Protein AF-A0AAW2RD88-F1 (afdb_monomer_lite)

Structure (mmCIF, N/CA/C/O backbone):
data_AF-A0AAW2RD88-F1
#
_entry.id   AF-A0AAW2RD88-F1
#
loop_
_atom_site.group_PDB
_atom_site.id
_atom_site.type_symbol
_atom_site.label_atom_id
_atom_site.label_alt_id
_atom_site.label_comp_id
_atom_site.label_asym_id
_atom_site.label_entity_id
_atom_site.label_seq_id
_atom_site.pdbx_PDB_ins_code
_atom_site.Cartn_x
_atom_site.Cartn_y
_atom_site.Cartn_z
_atom_site.occupancy
_atom_site.B_iso_or_equiv
_atom_site.auth_seq_id
_atom_site.auth_comp_id
_atom_site.auth_asym_id
_atom_site.auth_atom_id
_atom_site.pdbx_PDB_model_num
ATOM 1 N N . GLY A 1 1 ? -20.087 11.214 -9.729 1.00 54.16 1 GLY A N 1
ATOM 2 C CA . GLY A 1 1 ? -18.899 11.910 -9.202 1.00 54.16 1 GLY A CA 1
ATOM 3 C C . GLY A 1 1 ? -17.807 11.786 -10.234 1.00 54.16 1 GLY A C 1
ATOM 4 O O . GLY A 1 1 ? -17.793 10.780 -10.928 1.00 54.16 1 GLY A O 1
ATOM 5 N N . SER A 1 2 ? -16.971 12.803 -10.413 1.00 58.03 2 SER A N 1
ATOM 6 C CA . SER A 1 2 ? -15.808 12.705 -11.295 1.00 58.03 2 SER A CA 1
ATOM 7 C C . SER A 1 2 ? -14.801 11.726 -10.686 1.00 58.03 2 SER A C 1
ATOM 9 O O . SER A 1 2 ? -14.326 11.930 -9.571 1.00 58.03 2 SER A O 1
ATOM 11 N N . ASP A 1 3 ? -14.520 10.643 -11.404 1.00 67.69 3 ASP A N 1
ATOM 12 C CA . ASP A 1 3 ? -13.452 9.709 -11.067 1.00 67.69 3 ASP A CA 1
ATOM 13 C C . ASP A 1 3 ? -12.117 10.348 -11.479 1.00 67.69 3 ASP A C 1
ATOM 15 O O . ASP A 1 3 ? -11.911 10.644 -12.657 1.00 67.69 3 ASP A O 1
ATOM 19 N N . TYR A 1 4 ? -11.218 10.586 -10.522 1.00 83.56 4 TYR A N 1
ATOM 20 C CA . TYR A 1 4 ? -9.902 11.175 -10.781 1.00 83.56 4 TYR A CA 1
ATOM 21 C C . TYR A 1 4 ? -8.827 10.090 -10.778 1.00 83.56 4 TYR A C 1
ATOM 23 O O . TYR A 1 4 ? -8.760 9.274 -9.863 1.00 83.56 4 TYR A O 1
ATOM 31 N N . ALA A 1 5 ? -7.951 10.094 -11.778 1.00 91.31 5 ALA A N 1
ATOM 32 C CA . ALA A 1 5 ? -6.741 9.281 -11.771 1.00 91.31 5 ALA A CA 1
ATOM 33 C C . ALA A 1 5 ? -5.605 10.056 -11.091 1.00 91.31 5 ALA A C 1
ATOM 35 O O . ALA A 1 5 ? -5.348 11.211 -11.428 1.00 91.31 5 ALA A O 1
ATOM 36 N N . ILE A 1 6 ? -4.913 9.419 -10.150 1.00 93.25 6 ILE A N 1
ATOM 37 C CA . ILE A 1 6 ? -3.750 9.977 -9.459 1.00 93.25 6 ILE A CA 1
ATOM 38 C C . ILE A 1 6 ? -2.541 9.100 -9.817 1.00 93.25 6 ILE A C 1
ATOM 40 O O . ILE A 1 6 ? -2.297 8.097 -9.139 1.00 93.25 6 ILE A O 1
ATOM 44 N N . PRO A 1 7 ? -1.812 9.425 -10.900 1.00 94.81 7 PRO A N 1
ATOM 45 C CA . PRO A 1 7 ? -0.643 8.661 -11.313 1.00 94.81 7 PRO A CA 1
ATOM 46 C C . PRO A 1 7 ? 0.544 8.896 -10.370 1.00 94.81 7 PRO A C 1
ATOM 48 O O . PRO A 1 7 ? 0.722 9.994 -9.825 1.00 94.81 7 PRO A O 1
ATOM 51 N N . LYS A 1 8 ? 1.367 7.862 -10.184 1.00 94.38 8 LYS A N 1
ATOM 52 C CA . LYS A 1 8 ? 2.618 7.890 -9.419 1.00 94.38 8 LYS A CA 1
ATOM 53 C C . LYS A 1 8 ? 3.647 6.965 -10.063 1.00 94.38 8 LYS A C 1
ATOM 55 O O . LYS A 1 8 ? 3.311 5.850 -10.440 1.00 94.38 8 LYS A O 1
ATOM 60 N N . GLU A 1 9 ? 4.899 7.403 -10.080 1.00 97.06 9 GLU A N 1
ATOM 61 C CA . GLU A 1 9 ? 6.051 6.537 -10.337 1.00 97.06 9 GLU A CA 1
ATOM 62 C C . GLU A 1 9 ? 6.633 6.102 -8.994 1.00 97.06 9 GLU A C 1
ATOM 64 O O . GLU A 1 9 ? 6.996 6.954 -8.179 1.00 97.06 9 GLU A O 1
ATOM 69 N N . LEU A 1 10 ? 6.693 4.796 -8.735 1.00 96.25 10 LEU A N 1
ATOM 70 C CA . LEU A 1 10 ? 7.210 4.256 -7.477 1.00 96.25 10 LEU A CA 1
ATOM 71 C C . LEU A 1 10 ? 8.235 3.152 -7.716 1.00 96.25 10 LEU A C 1
ATOM 73 O O . LEU A 1 10 ? 8.030 2.268 -8.545 1.00 96.25 10 LEU A O 1
ATOM 77 N N . SER A 1 11 ? 9.307 3.171 -6.924 1.00 96.81 11 SER A N 1
ATOM 78 C CA . SER A 1 11 ? 10.125 1.980 -6.696 1.00 96.81 11 SER A CA 1
ATOM 79 C C . SER A 1 11 ? 9.356 0.965 -5.846 1.00 96.81 11 SER A C 1
ATOM 81 O O . SER A 1 11 ? 8.407 1.322 -5.136 1.00 96.81 11 SER A O 1
ATOM 83 N N . PHE A 1 12 ? 9.801 -0.294 -5.866 1.00 96.69 12 PHE A N 1
ATOM 84 C CA . PHE A 1 12 ? 9.238 -1.329 -4.999 1.00 96.69 12 PHE A CA 1
ATOM 85 C C . PHE A 1 12 ? 9.321 -0.940 -3.516 1.00 96.69 12 PHE A C 1
ATOM 87 O O . PHE A 1 12 ? 8.330 -1.013 -2.791 1.00 96.69 12 PHE A O 1
ATOM 94 N N . GLU A 1 13 ? 10.478 -0.434 -3.082 1.00 95.62 13 GLU A N 1
ATOM 95 C CA . GLU A 1 13 ? 10.690 0.039 -1.712 1.00 95.62 13 GLU A CA 1
ATOM 96 C C . GLU A 1 13 ? 9.709 1.163 -1.336 1.00 95.62 13 GLU A C 1
ATOM 98 O O . GLU A 1 13 ? 9.105 1.142 -0.259 1.00 95.62 13 GLU A O 1
ATOM 103 N N . GLY A 1 14 ? 9.500 2.128 -2.240 1.00 94.88 14 GLY A N 1
ATOM 104 C CA . GLY A 1 14 ? 8.557 3.227 -2.040 1.00 94.88 14 GLY A CA 1
ATOM 105 C C . GLY A 1 14 ? 7.116 2.735 -1.896 1.00 94.88 14 GLY A C 1
ATOM 106 O O . GLY A 1 14 ? 6.396 3.178 -0.997 1.00 94.88 14 GLY A O 1
ATOM 107 N N . HIS A 1 15 ? 6.714 1.770 -2.724 1.00 95.12 15 HIS A N 1
ATOM 108 C CA . HIS A 1 15 ? 5.407 1.126 -2.627 1.00 95.12 15 HIS A CA 1
ATOM 109 C C . HIS A 1 15 ? 5.250 0.356 -1.306 1.00 95.12 15 HIS A C 1
ATOM 111 O O . HIS A 1 15 ? 4.275 0.554 -0.582 1.00 95.12 15 HIS A O 1
ATOM 117 N N . GLN A 1 16 ? 6.243 -0.447 -0.922 1.00 95.38 16 GLN A N 1
ATOM 118 C CA . GLN A 1 16 ? 6.228 -1.210 0.326 1.00 95.38 16 GLN A CA 1
ATOM 119 C C . GLN A 1 16 ? 6.185 -0.296 1.564 1.00 95.38 16 GLN A C 1
ATOM 121 O O . GLN A 1 16 ? 5.469 -0.571 2.531 1.00 95.38 16 GLN A O 1
ATOM 126 N N . ARG A 1 17 ? 6.908 0.833 1.541 1.00 95.00 17 ARG A N 1
ATOM 127 C CA . ARG A 1 17 ? 6.830 1.863 2.588 1.00 95.00 17 ARG A CA 1
ATOM 128 C C . ARG A 1 17 ? 5.424 2.451 2.694 1.00 95.00 17 ARG A C 1
ATOM 130 O O . ARG A 1 17 ? 4.963 2.688 3.808 1.00 95.00 17 ARG A O 1
ATOM 137 N N . MET A 1 18 ? 4.742 2.657 1.569 1.00 94.12 18 MET A N 1
ATOM 138 C CA . MET A 1 18 ? 3.359 3.127 1.567 1.00 94.12 18 MET A CA 1
ATOM 139 C C . MET A 1 18 ? 2.401 2.084 2.154 1.00 94.12 18 MET A C 1
ATOM 141 O O . MET A 1 18 ? 1.614 2.440 3.028 1.00 94.12 18 MET A O 1
ATOM 145 N N . LEU A 1 19 ? 2.511 0.809 1.759 1.00 95.69 19 LEU A N 1
ATOM 146 C CA . LEU A 1 19 ? 1.709 -0.284 2.330 1.00 95.69 19 LEU A CA 1
ATOM 147 C C . LEU A 1 19 ? 1.835 -0.344 3.856 1.00 95.69 19 LEU A C 1
ATOM 149 O O . LEU A 1 19 ? 0.834 -0.451 4.559 1.00 95.69 19 LEU A O 1
ATOM 153 N N . ARG A 1 20 ? 3.056 -0.187 4.385 1.00 95.81 20 ARG A N 1
ATOM 154 C CA . ARG A 1 20 ? 3.295 -0.131 5.836 1.00 95.81 20 ARG A CA 1
ATOM 155 C C . ARG A 1 20 ? 2.537 0.998 6.532 1.00 95.81 20 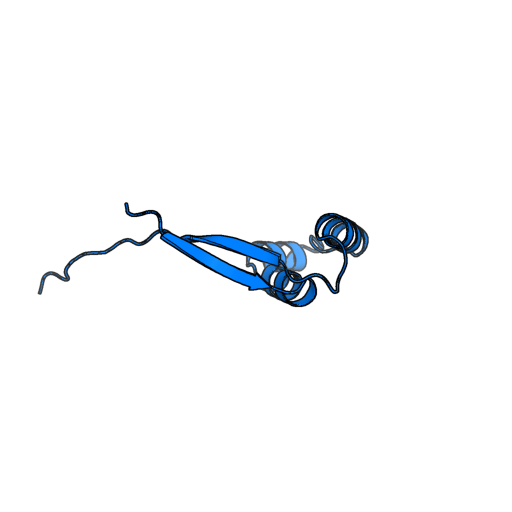ARG A C 1
ATOM 157 O O . ARG A 1 20 ? 2.232 0.857 7.705 1.00 95.81 20 ARG A O 1
ATOM 164 N N . SER A 1 21 ? 2.222 2.099 5.853 1.00 95.81 21 SER A N 1
ATOM 165 C CA . SER A 1 21 ? 1.456 3.206 6.448 1.00 95.81 21 SER A CA 1
ATOM 166 C C . SER A 1 21 ? -0.063 2.997 6.439 1.00 95.81 21 SER A C 1
ATOM 168 O O . SER A 1 21 ? -0.789 3.810 7.005 1.00 95.81 21 SER A O 1
ATOM 170 N N . TRP A 1 22 ? -0.568 1.936 5.802 1.00 96.75 22 TRP A N 1
ATOM 171 C CA . TRP A 1 22 ? -2.004 1.677 5.738 1.00 96.75 22 TRP A CA 1
ATOM 172 C C . TRP A 1 22 ? -2.545 1.224 7.091 1.00 96.75 22 TRP A C 1
ATOM 174 O O . TRP A 1 22 ? -1.984 0.336 7.734 1.00 96.75 22 TRP A O 1
ATOM 184 N N . SER A 1 23 ? -3.677 1.803 7.499 1.00 97.50 23 SER A N 1
ATOM 185 C CA . SER A 1 23 ? -4.303 1.519 8.795 1.00 97.50 23 SER A CA 1
ATOM 186 C C . SER A 1 23 ? -4.586 0.031 8.991 1.00 97.50 23 SER A C 1
ATOM 188 O O . SER A 1 23 ? -4.273 -0.501 10.044 1.00 97.50 23 SER A O 1
ATOM 190 N N . ALA A 1 24 ? -5.075 -0.669 7.963 1.00 97.44 24 ALA A N 1
ATOM 191 C CA . ALA A 1 24 ? -5.328 -2.110 8.031 1.00 97.44 24 ALA A CA 1
ATOM 192 C C . ALA A 1 24 ? -4.057 -2.931 8.322 1.00 97.44 24 ALA A C 1
ATOM 194 O O . ALA A 1 24 ? -4.110 -3.886 9.094 1.00 97.44 24 ALA A O 1
ATOM 195 N N . VAL A 1 25 ? -2.912 -2.542 7.746 1.00 97.38 25 VAL A N 1
ATOM 196 C CA . VAL A 1 25 ? -1.620 -3.203 8.001 1.00 97.38 25 VAL A CA 1
ATOM 197 C C . VAL A 1 25 ? -1.169 -2.960 9.438 1.00 97.38 25 VAL A C 1
ATOM 199 O O . VAL A 1 25 ? -0.732 -3.894 10.106 1.00 97.38 25 VAL A O 1
ATOM 202 N N . GLN A 1 26 ? -1.316 -1.730 9.937 1.00 97.81 26 GLN A N 1
ATOM 203 C CA . GLN A 1 26 ? -0.989 -1.410 11.328 1.00 97.81 26 GLN A CA 1
ATOM 204 C C . GLN A 1 26 ? -1.905 -2.146 12.315 1.00 97.81 26 GLN A C 1
ATOM 206 O O . GLN A 1 26 ? -1.406 -2.793 13.230 1.00 97.81 26 GLN A O 1
ATOM 211 N N . THR A 1 27 ? -3.220 -2.145 12.089 1.00 98.38 27 THR A N 1
ATOM 212 C CA . THR A 1 27 ? -4.187 -2.842 12.950 1.00 98.38 27 THR A CA 1
ATOM 213 C C . THR A 1 27 ? -3.956 -4.352 12.982 1.00 98.38 27 THR A C 1
ATOM 215 O O . THR A 1 27 ? -4.005 -4.952 14.051 1.00 98.38 27 THR A O 1
ATOM 218 N N . ALA A 1 28 ? -3.667 -4.989 11.843 1.00 98.00 28 ALA A N 1
ATOM 219 C CA . ALA A 1 28 ? -3.339 -6.414 11.830 1.00 98.00 28 ALA A CA 1
ATOM 220 C C . ALA A 1 28 ? -2.072 -6.706 12.648 1.00 98.00 28 ALA A C 1
ATOM 222 O O . ALA A 1 28 ? -2.054 -7.638 13.453 1.00 98.00 28 ALA A O 1
ATOM 223 N N . LYS A 1 29 ? -1.050 -5.849 12.519 1.00 97.00 29 LYS A N 1
ATOM 224 C CA . LYS A 1 29 ? 0.188 -5.964 13.292 1.00 97.00 29 LYS A CA 1
ATOM 225 C C . LYS A 1 29 ? -0.049 -5.819 14.797 1.00 97.00 29 LYS A C 1
ATOM 227 O O . LYS A 1 29 ? 0.519 -6.586 15.569 1.00 97.00 29 LYS A O 1
ATOM 232 N N . GLU A 1 30 ? -0.902 -4.887 15.220 1.00 97.81 30 GLU A N 1
ATOM 233 C CA . GLU A 1 30 ? -1.322 -4.732 16.625 1.00 97.81 30 GLU A CA 1
ATOM 234 C C . GLU A 1 30 ? -2.034 -5.983 17.165 1.00 97.81 30 GLU A C 1
ATOM 236 O O . GLU A 1 30 ? -1.922 -6.299 18.346 1.00 97.81 30 GLU A O 1
ATOM 241 N N . GLN A 1 31 ? -2.714 -6.731 16.294 1.00 98.00 31 GLN A N 1
ATOM 242 C CA . GLN A 1 31 ? -3.361 -8.008 16.613 1.00 98.00 31 GLN A CA 1
ATOM 243 C C . GLN A 1 31 ? -2.411 -9.215 16.508 1.00 98.00 31 GLN A C 1
ATOM 245 O O . GLN A 1 31 ? -2.851 -10.358 16.622 1.00 98.00 31 GLN A O 1
ATOM 250 N N . GLY A 1 32 ? -1.111 -8.985 16.298 1.00 97.62 32 GLY A N 1
ATOM 251 C CA . GLY A 1 32 ? -0.099 -10.037 16.185 1.00 97.62 32 GLY A CA 1
ATOM 252 C C . GLY A 1 32 ? -0.039 -10.721 14.816 1.00 97.62 32 GLY A C 1
ATOM 253 O O . GLY A 1 32 ? 0.636 -11.740 14.682 1.00 97.62 32 GLY A O 1
ATOM 254 N N . VAL A 1 33 ? -0.716 -10.180 13.800 1.00 97.94 33 VAL A N 1
ATOM 255 C CA . VAL A 1 33 ? -0.717 -10.707 12.430 1.00 97.94 33 VAL A CA 1
ATOM 256 C C . VAL A 1 33 ? 0.157 -9.830 11.536 1.00 97.94 33 VAL A C 1
ATOM 258 O O . VAL A 1 33 ? -0.144 -8.660 11.307 1.00 97.94 33 VAL A O 1
ATOM 261 N N . ASP A 1 34 ? 1.226 -10.400 10.977 1.00 96.69 34 ASP A N 1
ATOM 262 C CA . ASP A 1 34 ? 2.063 -9.706 9.996 1.00 96.69 34 ASP A CA 1
ATOM 263 C C . ASP A 1 34 ? 1.563 -9.941 8.562 1.00 96.69 34 ASP A C 1
ATOM 265 O O . ASP A 1 34 ? 1.832 -10.973 7.949 1.00 96.69 34 ASP A O 1
ATOM 269 N N . LEU A 1 35 ? 0.827 -8.965 8.020 1.00 97.00 35 LEU A N 1
ATOM 270 C CA . LEU A 1 35 ? 0.346 -8.997 6.631 1.00 97.00 35 LEU A CA 1
ATOM 271 C C . LEU A 1 35 ? 1.456 -8.767 5.596 1.00 97.00 35 LEU A C 1
ATOM 273 O O . LEU A 1 35 ? 1.247 -9.040 4.416 1.00 97.00 35 LEU A O 1
ATOM 277 N N . LEU A 1 36 ? 2.606 -8.233 6.012 1.00 96.19 36 LEU A N 1
ATOM 278 C CA . LEU A 1 36 ? 3.765 -7.990 5.153 1.00 96.19 36 LEU A CA 1
ATOM 279 C C . LEU A 1 36 ? 4.919 -8.909 5.562 1.00 96.19 36 LEU A C 1
ATOM 281 O O . LEU A 1 36 ? 6.063 -8.459 5.662 1.00 96.19 36 LEU A O 1
ATOM 285 N N . SER A 1 37 ? 4.599 -10.189 5.774 1.00 96.56 37 SER A N 1
ATOM 286 C CA . SER A 1 37 ? 5.583 -11.229 6.061 1.00 96.56 37 SER A CA 1
ATOM 287 C C . SER A 1 37 ? 6.649 -11.313 4.966 1.00 96.56 37 SER A C 1
ATOM 289 O O . SER A 1 37 ? 6.431 -10.906 3.822 1.00 96.56 37 SER A O 1
ATOM 291 N N . GLU A 1 38 ? 7.811 -11.867 5.307 1.00 96.62 38 GLU A N 1
ATOM 292 C CA . GLU A 1 38 ? 8.939 -11.985 4.379 1.00 96.62 38 GLU A CA 1
ATOM 293 C C . GLU A 1 38 ? 8.555 -12.704 3.075 1.00 96.62 38 GLU A C 1
ATOM 295 O O . GLU A 1 38 ? 8.864 -12.215 1.987 1.00 96.62 38 GLU A O 1
ATOM 300 N N . ASP A 1 39 ? 7.808 -13.806 3.172 1.00 97.44 39 ASP A N 1
ATOM 301 C CA . ASP A 1 39 ? 7.334 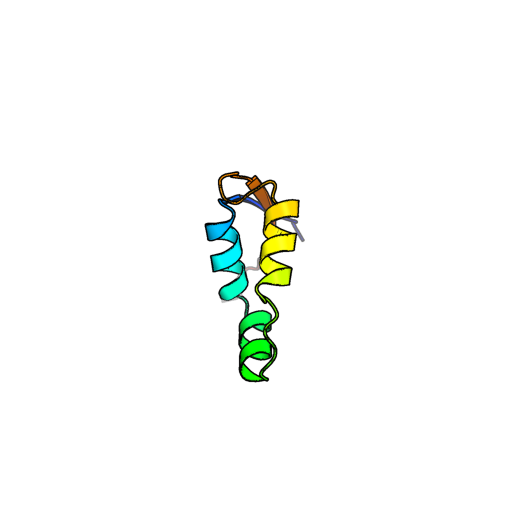-14.549 2.002 1.00 97.44 39 ASP A CA 1
ATOM 302 C C . ASP A 1 39 ? 6.373 -13.715 1.143 1.00 97.44 39 ASP A C 1
ATOM 304 O O . ASP A 1 39 ? 6.554 -13.638 -0.074 1.00 97.44 39 ASP A O 1
ATOM 308 N N . ALA A 1 40 ? 5.408 -13.022 1.759 1.00 96.62 40 ALA A N 1
ATOM 309 C CA . ALA A 1 40 ? 4.464 -12.169 1.037 1.00 96.62 40 ALA A CA 1
ATOM 310 C C . ALA A 1 40 ? 5.172 -10.994 0.343 1.00 96.62 40 ALA A C 1
ATOM 312 O O . ALA A 1 40 ? 4.844 -10.637 -0.789 1.00 96.62 40 ALA A O 1
ATOM 313 N N . VAL A 1 41 ? 6.177 -10.401 0.995 1.00 96.62 41 VAL A N 1
ATOM 314 C CA . VAL A 1 41 ? 7.007 -9.340 0.410 1.00 96.62 41 VAL A CA 1
ATOM 315 C C . VAL A 1 41 ? 7.831 -9.871 -0.760 1.00 96.62 41 VAL A C 1
ATOM 317 O O . VAL A 1 41 ? 7.900 -9.197 -1.787 1.00 96.62 41 VAL A O 1
ATOM 320 N N . ARG A 1 42 ? 8.416 -11.069 -0.647 1.00 97.06 42 ARG A N 1
ATOM 321 C CA . ARG A 1 42 ? 9.184 -11.700 -1.730 1.00 97.06 42 ARG A CA 1
ATOM 322 C C . ARG A 1 42 ? 8.308 -12.000 -2.945 1.00 97.06 42 ARG A C 1
ATOM 324 O O . ARG A 1 42 ? 8.707 -11.719 -4.073 1.00 97.06 42 ARG A O 1
ATOM 331 N N . GLU A 1 43 ?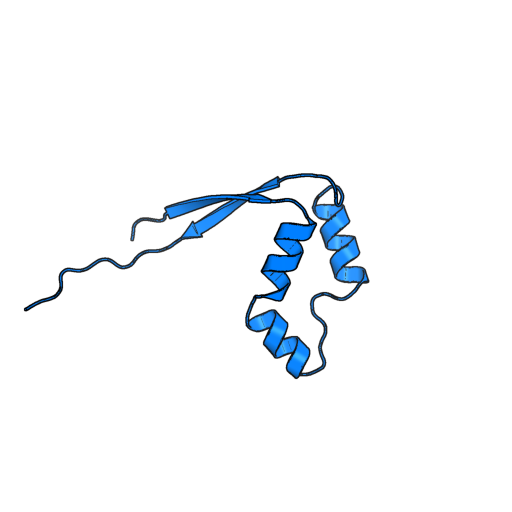 7.113 -12.546 -2.729 1.00 97.75 43 GLU A N 1
ATOM 332 C CA . GLU A 1 43 ? 6.142 -12.789 -3.803 1.00 97.75 43 GLU A CA 1
ATOM 333 C C . GLU A 1 43 ? 5.696 -11.482 -4.465 1.00 97.75 43 GLU A C 1
ATOM 335 O O . GLU A 1 43 ? 5.645 -11.388 -5.695 1.00 97.75 43 GLU A O 1
ATOM 340 N N . LEU A 1 44 ? 5.444 -10.446 -3.661 1.00 96.44 44 LEU A N 1
ATOM 341 C CA . LEU A 1 44 ? 5.100 -9.124 -4.166 1.00 96.44 44 LEU A CA 1
ATOM 342 C C . LEU A 1 44 ? 6.247 -8.513 -4.984 1.00 96.44 44 LEU A C 1
ATOM 344 O O . LEU A 1 44 ? 5.982 -7.930 -6.032 1.00 96.44 44 LEU A O 1
ATOM 348 N N . GLU A 1 45 ? 7.503 -8.654 -4.554 1.00 96.94 45 GLU A N 1
ATOM 349 C CA . GLU A 1 45 ? 8.675 -8.179 -5.302 1.00 96.94 45 GLU A CA 1
ATOM 350 C C . GLU A 1 45 ? 8.804 -8.890 -6.654 1.00 96.94 45 GLU A C 1
ATOM 352 O O . GLU A 1 45 ? 9.024 -8.246 -7.687 1.00 96.94 45 GLU A O 1
ATOM 357 N N . ALA A 1 46 ? 8.620 -10.212 -6.667 1.00 96.88 46 ALA A N 1
ATOM 358 C CA . ALA A 1 46 ? 8.652 -11.001 -7.891 1.00 96.88 46 ALA A CA 1
ATOM 359 C C . ALA A 1 46 ? 7.562 -10.540 -8.873 1.00 96.88 46 ALA A C 1
ATOM 361 O O . ALA A 1 46 ? 7.851 -10.291 -10.045 1.00 96.88 46 ALA A O 1
ATOM 362 N N . ALA A 1 47 ? 6.333 -10.330 -8.388 1.00 96.31 47 ALA A N 1
ATOM 363 C CA . ALA A 1 47 ? 5.233 -9.790 -9.189 1.00 96.31 47 ALA A CA 1
ATOM 364 C C . ALA A 1 47 ? 5.483 -8.338 -9.642 1.00 96.31 47 ALA A C 1
ATOM 366 O O . ALA A 1 47 ? 5.092 -7.943 -10.743 1.00 96.31 47 ALA A O 1
ATOM 367 N N . TRP A 1 48 ? 6.182 -7.546 -8.826 1.00 96.06 48 TRP A N 1
ATOM 368 C CA . TRP A 1 48 ? 6.614 -6.193 -9.171 1.00 96.06 48 TRP A CA 1
ATOM 369 C C . TRP A 1 48 ? 7.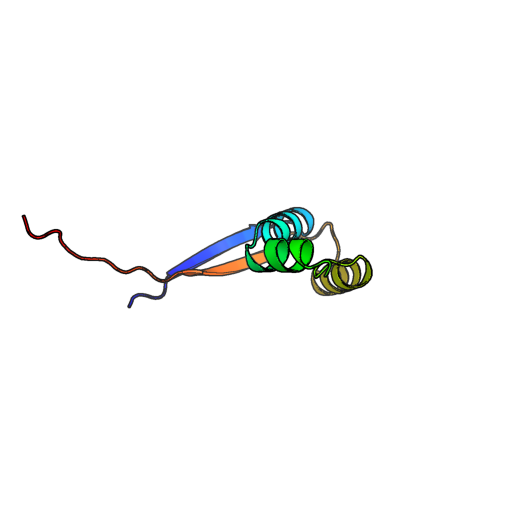668 -6.173 -10.285 1.00 96.06 48 TRP A C 1
ATOM 371 O O . TRP A 1 48 ? 7.821 -5.158 -10.967 1.00 96.06 48 TRP A O 1
ATOM 381 N N . GLY A 1 49 ? 8.353 -7.290 -10.545 1.00 95.75 49 GLY A N 1
ATOM 382 C CA . GLY A 1 49 ? 9.435 -7.404 -11.527 1.00 95.75 49 GLY A CA 1
ATOM 383 C C . GLY A 1 49 ? 10.827 -7.120 -10.957 1.00 95.75 49 GLY A C 1
ATOM 384 O O . GLY A 1 49 ? 11.743 -6.851 -11.730 1.00 95.75 49 GLY A O 1
ATOM 385 N N . GLY A 1 50 ? 10.982 -7.178 -9.629 1.00 94.19 50 GLY A N 1
ATOM 386 C CA . GLY A 1 50 ? 12.240 -6.953 -8.911 1.00 94.19 50 GLY A CA 1
ATOM 387 C C . GLY A 1 50 ? 12.327 -5.588 -8.220 1.00 94.19 50 GLY A C 1
ATOM 388 O O . GLY A 1 50 ? 11.736 -4.603 -8.674 1.00 94.19 50 GLY A O 1
ATOM 389 N N . ALA A 1 51 ? 13.107 -5.510 -7.135 1.00 92.25 51 ALA A N 1
ATOM 390 C CA . ALA A 1 51 ? 13.207 -4.319 -6.283 1.00 92.25 51 ALA A CA 1
ATOM 391 C C . ALA A 1 51 ? 13.646 -3.027 -7.004 1.00 92.25 51 ALA A C 1
ATOM 393 O O . ALA A 1 51 ? 13.248 -1.929 -6.611 1.00 92.25 51 ALA A O 1
ATOM 394 N N . ASN A 1 52 ? 14.439 -3.151 -8.072 1.00 93.06 52 ASN A N 1
ATOM 395 C CA . ASN A 1 52 ? 15.020 -2.014 -8.797 1.00 93.06 52 ASN A CA 1
ATOM 396 C C . ASN A 1 52 ? 14.105 -1.442 -9.893 1.00 93.06 52 ASN A C 1
ATOM 398 O O . ASN A 1 52 ? 14.464 -0.458 -10.540 1.00 93.06 52 ASN A O 1
ATOM 402 N N . VAL A 1 53 ? 12.938 -2.048 -10.133 1.00 96.12 53 VAL A N 1
ATOM 403 C CA . VAL A 1 53 ? 12.008 -1.590 -11.169 1.00 96.12 53 VAL A CA 1
ATOM 404 C C . VAL A 1 53 ? 11.110 -0.485 -10.620 1.00 96.12 53 VAL A C 1
ATOM 406 O O . VAL A 1 53 ? 10.425 -0.649 -9.606 1.00 96.12 53 VAL A O 1
ATOM 409 N N . VAL A 1 54 ? 11.078 0.642 -11.331 1.00 97.00 54 VAL A N 1
ATOM 410 C CA . VAL A 1 54 ? 10.087 1.701 -11.113 1.00 97.00 54 VAL A CA 1
ATOM 411 C C . VAL A 1 54 ? 8.831 1.371 -11.916 1.00 97.00 54 VAL A C 1
ATOM 413 O O . VAL A 1 54 ? 8.913 1.040 -13.100 1.00 97.00 54 VAL A O 1
ATOM 416 N N . ARG A 1 55 ? 7.666 1.435 -11.269 1.00 95.94 55 ARG A N 1
ATOM 417 C CA . ARG A 1 55 ? 6.363 1.204 -11.898 1.00 95.94 55 ARG A CA 1
ATOM 418 C C . ARG A 1 55 ? 5.530 2.478 -11.885 1.00 95.94 55 ARG A C 1
ATOM 420 O O . ARG A 1 55 ? 5.440 3.152 -10.858 1.00 95.94 55 ARG A O 1
ATOM 427 N N . SER A 1 56 ? 4.838 2.699 -12.998 1.00 96.06 56 SER A N 1
ATOM 428 C CA . SER A 1 56 ? 3.737 3.648 -13.082 1.00 96.06 56 SER A CA 1
ATOM 429 C C . SER A 1 56 ? 2.477 2.998 -12.524 1.00 96.06 56 SER A C 1
ATOM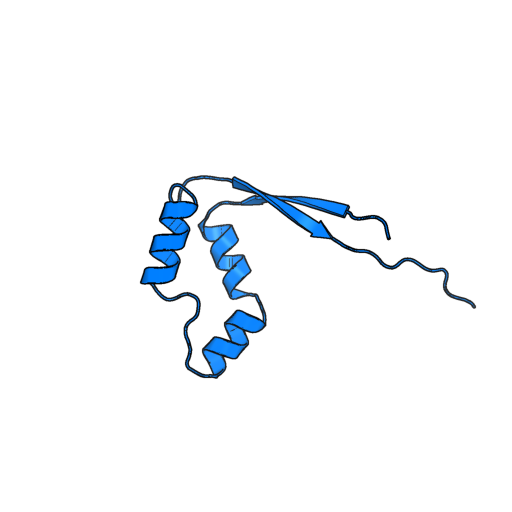 431 O O . SER A 1 56 ? 2.014 1.976 -13.038 1.00 96.06 56 SER A O 1
ATOM 433 N N . ILE A 1 57 ? 1.933 3.566 -11.454 1.00 93.50 57 ILE A N 1
ATOM 434 C CA . ILE A 1 57 ? 0.694 3.113 -10.823 1.00 93.50 57 ILE A CA 1
ATOM 435 C C . ILE A 1 57 ? -0.327 4.246 -10.809 1.00 93.50 57 ILE A C 1
ATOM 437 O O . ILE A 1 57 ? 0.022 5.425 -10.735 1.00 93.50 57 ILE A O 1
ATOM 441 N N . VAL A 1 58 ? -1.609 3.890 -10.851 1.00 94.06 58 VAL A N 1
ATOM 442 C CA . VAL A 1 58 ? -2.707 4.858 -10.838 1.00 94.06 58 VAL A CA 1
ATOM 443 C C . VAL A 1 58 ? -3.617 4.562 -9.659 1.00 94.06 58 VAL A C 1
ATOM 445 O O . VAL A 1 58 ? -4.235 3.501 -9.596 1.00 94.06 58 VAL A O 1
ATOM 448 N N . TYR A 1 59 ? -3.740 5.522 -8.744 1.00 90.75 59 TYR A N 1
ATOM 449 C CA . TYR A 1 59 ? -4.758 5.476 -7.700 1.00 90.75 59 TYR A CA 1
ATOM 450 C C . TYR A 1 59 ? -6.038 6.137 -8.195 1.00 90.75 59 TYR A C 1
ATOM 452 O O . TYR A 1 59 ? -6.011 7.246 -8.733 1.00 90.75 59 TYR A O 1
ATOM 460 N N . LYS A 1 60 ? -7.173 5.471 -7.985 1.00 92.56 60 LYS A N 1
ATOM 461 C CA . LYS A 1 60 ? -8.484 6.048 -8.268 1.00 92.56 60 LYS A CA 1
ATOM 462 C C . LYS A 1 60 ? -8.914 6.926 -7.093 1.00 92.56 60 LYS A C 1
ATOM 464 O O . LYS A 1 60 ? -9.167 6.432 -5.999 1.00 92.56 60 LYS A O 1
ATOM 469 N N . GLY A 1 61 ? -8.966 8.228 -7.329 1.00 88.62 61 GLY A N 1
ATOM 470 C CA . GLY A 1 61 ? -9.460 9.230 -6.400 1.00 88.62 61 GLY A CA 1
ATOM 471 C C . GLY A 1 61 ? -10.934 9.546 -6.635 1.00 88.62 61 GLY A C 1
ATOM 472 O O . GLY A 1 61 ? -11.408 9.595 -7.770 1.00 88.62 61 GLY A O 1
ATOM 473 N N . PHE A 1 62 ? -11.639 9.824 -5.543 1.00 88.50 62 PHE A N 1
ATOM 474 C CA . PHE A 1 62 ? -13.008 10.327 -5.554 1.00 88.50 62 PHE A CA 1
ATOM 475 C C . PHE A 1 62 ? -13.041 11.638 -4.775 1.00 88.50 62 PHE A C 1
ATOM 477 O O . PHE A 1 62 ? -12.413 11.753 -3.723 1.00 88.50 62 PHE A O 1
ATOM 484 N N . MET A 1 63 ? -13.767 12.628 -5.290 1.00 89.00 63 MET A N 1
ATOM 485 C CA . MET A 1 63 ? -13.905 13.931 -4.646 1.00 89.00 63 MET A CA 1
ATOM 486 C C . MET A 1 63 ? -15.380 14.283 -4.484 1.00 89.00 63 MET A C 1
ATOM 488 O O . MET A 1 63 ? -16.169 14.164 -5.423 1.00 89.00 63 MET A O 1
ATOM 492 N N . LEU A 1 64 ? -15.737 14.751 -3.290 1.00 88.62 64 LEU A N 1
ATOM 493 C CA . LEU A 1 64 ? -17.014 15.398 -3.016 1.00 88.62 64 LEU A CA 1
ATOM 494 C C . LEU A 1 64 ? -16.763 16.905 -2.937 1.00 88.62 64 LEU A C 1
ATOM 496 O O . LEU A 1 64 ? -15.988 17.357 -2.100 1.00 88.62 64 LEU A O 1
ATOM 500 N N . ALA A 1 65 ? -17.400 17.672 -3.820 1.00 86.94 65 ALA A N 1
ATOM 501 C CA . ALA A 1 65 ? -17.296 19.127 -3.853 1.00 86.94 65 ALA A CA 1
ATOM 502 C C . ALA A 1 65 ? -18.681 19.757 -3.665 1.00 86.94 65 ALA A C 1
ATOM 504 O O . ALA A 1 65 ? -19.661 19.312 -4.262 1.00 86.94 65 ALA A O 1
ATOM 505 N N . GLY A 1 66 ? -18.760 20.804 -2.845 1.00 87.19 66 GLY A N 1
ATOM 506 C CA . GLY A 1 66 ? -19.988 21.544 -2.566 1.00 87.19 66 GLY A CA 1
ATOM 507 C C . GLY A 1 66 ? -19.682 22.978 -2.145 1.00 87.19 66 GLY A C 1
ATOM 508 O O . GLY A 1 66 ? -18.566 23.287 -1.733 1.00 87.19 66 GLY A O 1
ATOM 509 N N . LYS A 1 67 ? -20.665 23.872 -2.269 1.00 86.50 67 LYS A N 1
ATOM 510 C CA . LYS A 1 67 ? -20.548 25.246 -1.767 1.00 86.50 67 LYS A CA 1
ATOM 511 C C . LYS A 1 67 ? -20.962 25.286 -0.299 1.00 86.50 67 LYS A C 1
ATOM 513 O O . LYS A 1 67 ? -22.009 24.744 0.051 1.00 86.50 67 LYS A O 1
ATOM 518 N N . VAL A 1 68 ? -20.170 25.959 0.535 1.00 83.81 68 VAL A N 1
ATOM 519 C CA . VAL A 1 68 ? -20.582 26.311 1.899 1.00 83.81 68 VAL A CA 1
ATOM 520 C C . VAL A 1 68 ? -21.771 27.266 1.788 1.00 83.81 68 VAL A C 1
ATOM 522 O O . VAL A 1 68 ? -21.677 28.285 1.104 1.00 83.81 68 VAL A O 1
ATOM 525 N N . LYS A 1 69 ? -22.901 26.924 2.415 1.00 76.69 69 LYS A N 1
ATOM 526 C CA . LYS A 1 69 ? -23.970 27.896 2.657 1.00 76.69 69 LYS A CA 1
ATOM 527 C C . LYS A 1 69 ? -23.537 28.738 3.856 1.00 76.69 69 LYS A C 1
ATOM 529 O O . LYS A 1 69 ? -23.437 28.192 4.952 1.00 76.69 69 LYS A O 1
ATOM 534 N N . LEU A 1 70 ? -23.205 30.002 3.604 1.00 65.81 70 LEU A N 1
ATOM 535 C CA . LEU A 1 70 ? -23.142 31.038 4.636 1.00 65.81 70 LEU A CA 1
ATOM 536 C C . LEU A 1 70 ? -24.562 31.497 4.970 1.00 65.81 70 LEU A C 1
ATOM 538 O O . LEU A 1 70 ? -25.380 31.549 4.020 1.00 65.81 70 LEU A O 1
#

Secondary structure (DSSP, 8-state):
-PEEEEEEEEEHHHHHHHHHTSHHHHHHHHTT--TT-HHHHHHHHHHHT-TT-EEEEEEEEE--------

pLDDT: mean 92.53, std 8.76, range [54.16, 98.38]

Foldseek 3Di:
DDWDKDKDWDFLVRVVVVVCPDPVQVVCVVVVHHPCDPVNSVVVQVVVVHRGDIDIDIDTDDDDDDDDDD

Sequence (70 aa):
GSDYAIPKELSFEGHQRMLRSWSAVQTAKEQGVDLLSEDAVRELEAAWGGANVVRSIVYKGFMLAGKVKL

Organis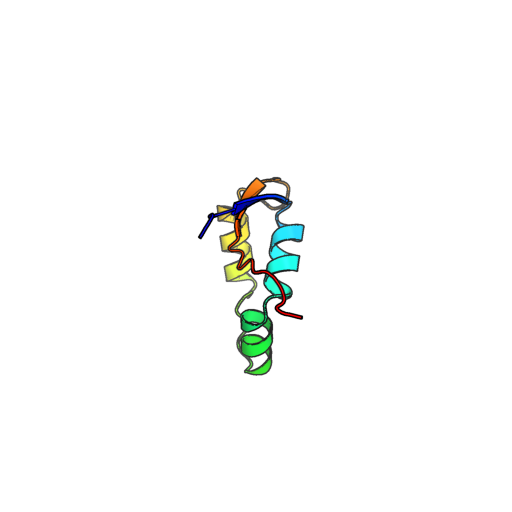m: Sesamum radiatum (NCBI:txid300843)

Radius of gyration: 16.55 Å; chains: 1; bounding box: 39×46×30 Å